Protein AF-F8AMP4-F1 (afdb_monomer)

Radius of gyration: 22.99 Å; Cα contacts (8 Å, |Δi|>4): 108; chains: 1; bounding box: 74×23×59 Å

pLDDT: mean 84.72, std 18.17, range [34.25, 98.56]

Mean predicted aligned error: 8.85 Å

Solvent-accessible surface area (backbone atoms only — not comparable to full-atom values): 9835 Å² total; per-residue (Å²): 118,76,67,58,59,60,44,56,61,46,49,56,53,52,51,48,56,50,27,70,76,42,70,39,28,56,58,57,48,35,51,59,54,23,73,66,33,90,89,47,67,68,47,68,87,56,49,53,61,48,51,52,51,38,35,77,72,51,28,29,45,70,64,84,59,84,70,58,65,63,60,64,73,71,64,85,80,71,96,61,71,77,70,53,56,67,63,53,51,59,70,44,39,32,32,52,32,72,63,24,52,50,53,49,59,77,36,41,74,59,52,51,54,48,52,54,52,41,50,54,51,44,50,42,42,74,74,46,44,53,62,52,52,53,52,52,52,50,49,67,72,42,56,91,75,54,50,74,68,55,52,53,54,50,50,50,55,53,52,54,51,51,51,52,52,48,46,73,73,68,53,134

Sequence (172 aa):
MKHLEKFRGSLKLLILYLLDKEDLHGYALMQKLSELFINYKPSSGVIYPTLQGLKRSGYIEYVKFEADEKSRNENKNNENENENKKNNHSKKLYRITDKGREYLKENDKKLKRIFEHINNINEFYDLGGKSLKEAMTIVIKEIPNLSEKQKKELKTVMTESSKKIKMILLGD

Secondary structure (DSSP, 8-state):
-HHHHHHHHHHHHHHHHHHHHS-EEHHHHHHHHHHT-TT----HHHHHHHHHHHHHTTSEEEPPPTTHHHHHHH-SS---HHHHHHHHHHHPEEEE-HHHHHHHHHTHHHHHHHHHHHHHHHHHIIIIIHHHHHHHHHHHHHGGG--HHHHHHHHHHHHHHHHHHHHHHH--

Nearest PDB structures (foldseek):
  1xma-assembly1_A  TM=7.417E-01  e=8.249E-04  Acetivibrio thermocellus
  2zfw-assembly1_A  TM=5.777E-01  e=2.525E-02  Synechococcus sp.
  2zfw-assembly1_B  TM=5.912E-01  e=3.043E-02  Synechococcus sp.
  7aoi-assembly1_XS  TM=4.685E-01  e=6.414E-01  Trypanosoma brucei
  8apo-assembly1_Xf  TM=4.157E-01  e=8.754E-01  Polytomella magna

Structure (mmCIF, N/CA/C/O backbone):
data_AF-F8AMP4-F1
#
_entry.id   AF-F8AMP4-F1
#
loop_
_atom_site.group_PDB
_atom_site.id
_atom_site.type_symbol
_atom_site.label_atom_id
_atom_site.label_alt_id
_atom_site.label_comp_id
_atom_site.label_asym_id
_atom_site.label_entity_id
_atom_site.label_seq_id
_atom_site.pdbx_PDB_ins_code
_atom_site.Cartn_x
_atom_site.Cartn_y
_atom_site.Cartn_z
_atom_site.occupancy
_atom_site.B_iso_or_equiv
_atom_site.auth_seq_id
_atom_site.auth_comp_id
_atom_site.auth_asym_id
_atom_site.auth_atom_id
_atom_site.pdbx_PDB_model_num
ATOM 1 N N . MET A 1 1 ? 2.391 -9.106 9.739 1.00 34.25 1 MET A N 1
ATOM 2 C CA . MET A 1 1 ? 3.263 -9.538 8.615 1.00 34.25 1 MET A CA 1
ATOM 3 C C . MET A 1 1 ? 2.533 -9.770 7.285 1.00 34.25 1 MET A C 1
ATOM 5 O O . MET A 1 1 ? 3.066 -9.332 6.276 1.00 34.25 1 MET A O 1
ATOM 9 N N . LYS A 1 2 ? 1.319 -10.354 7.239 1.00 35.62 2 LYS A N 1
ATOM 10 C CA . LYS A 1 2 ? 0.605 -10.673 5.973 1.00 35.62 2 LYS A CA 1
ATOM 11 C C . LYS A 1 2 ? 0.259 -9.479 5.054 1.00 35.62 2 LYS A C 1
ATOM 13 O O . LYS A 1 2 ? 0.113 -9.663 3.851 1.00 35.62 2 LYS A O 1
ATOM 18 N N . HIS A 1 3 ? 0.174 -8.250 5.575 1.00 41.84 3 HIS A N 1
ATOM 19 C CA . HIS A 1 3 ? -0.066 -7.058 4.744 1.00 41.84 3 HIS A CA 1
ATOM 20 C C . HIS A 1 3 ? 1.137 -6.667 3.868 1.00 41.84 3 HIS A C 1
ATOM 22 O O . HIS A 1 3 ? 0.943 -6.187 2.755 1.00 41.84 3 HIS A O 1
ATOM 28 N N . LEU A 1 4 ? 2.372 -6.912 4.325 1.00 36.44 4 LEU A N 1
ATOM 29 C CA . LEU A 1 4 ? 3.579 -6.525 3.587 1.00 36.44 4 LEU A CA 1
ATOM 30 C C . LEU A 1 4 ? 3.826 -7.414 2.356 1.00 36.44 4 LEU A C 1
ATOM 32 O O . LEU A 1 4 ? 4.356 -6.937 1.357 1.00 36.44 4 LEU A O 1
ATOM 36 N N . GLU A 1 5 ? 3.431 -8.691 2.402 1.00 44.59 5 GLU A N 1
ATOM 37 C CA . GLU A 1 5 ? 3.546 -9.601 1.251 1.00 44.59 5 GLU A CA 1
ATOM 38 C C . GLU A 1 5 ? 2.581 -9.235 0.123 1.00 44.59 5 GLU A C 1
ATOM 40 O O . GLU A 1 5 ? 3.007 -9.135 -1.030 1.00 44.59 5 GLU A O 1
ATOM 45 N N . LYS A 1 6 ? 1.311 -8.938 0.449 1.00 54.41 6 LYS A N 1
ATOM 46 C CA . LYS A 1 6 ? 0.366 -8.380 -0.533 1.00 54.41 6 LYS A CA 1
ATOM 47 C C . LYS A 1 6 ? 0.883 -7.052 -1.093 1.00 54.41 6 LYS A C 1
ATOM 49 O O . LYS A 1 6 ? 0.852 -6.856 -2.304 1.00 54.41 6 LYS A O 1
ATOM 54 N N . PHE A 1 7 ? 1.451 -6.196 -0.238 1.00 64.12 7 PHE A N 1
ATOM 55 C CA . PHE A 1 7 ? 2.014 -4.911 -0.648 1.00 64.12 7 PHE A CA 1
ATOM 56 C C . PHE A 1 7 ? 3.208 -5.046 -1.608 1.00 64.12 7 PHE A C 1
ATOM 58 O O . PHE A 1 7 ? 3.275 -4.327 -2.599 1.00 64.12 7 PHE A O 1
ATOM 65 N N . ARG A 1 8 ? 4.131 -5.995 -1.386 1.00 61.94 8 ARG A N 1
ATOM 66 C CA . ARG A 1 8 ? 5.277 -6.232 -2.291 1.00 61.94 8 ARG A CA 1
ATOM 67 C C . ARG A 1 8 ? 4.845 -6.651 -3.698 1.00 61.94 8 ARG A C 1
ATOM 69 O O . ARG A 1 8 ? 5.478 -6.248 -4.673 1.00 61.94 8 ARG A O 1
ATOM 76 N N . GLY A 1 9 ? 3.783 -7.452 -3.804 1.00 69.19 9 GLY A N 1
ATOM 77 C CA . GLY A 1 9 ? 3.185 -7.822 -5.088 1.00 69.19 9 GLY A CA 1
ATOM 78 C C . GLY A 1 9 ? 2.560 -6.626 -5.809 1.00 69.19 9 GLY A C 1
ATOM 79 O O . GLY A 1 9 ? 2.704 -6.513 -7.025 1.00 69.19 9 GLY A O 1
ATOM 80 N N . SER A 1 10 ? 1.924 -5.724 -5.059 1.00 85.25 10 SER A N 1
ATOM 81 C CA . SER A 1 10 ? 1.331 -4.498 -5.598 1.00 85.25 10 SER A CA 1
ATOM 82 C C . SER A 1 10 ? 2.376 -3.466 -6.006 1.00 85.25 10 SER A C 1
ATOM 84 O O . SER A 1 10 ? 2.272 -2.875 -7.075 1.00 85.25 10 SER A O 1
ATOM 86 N N . LEU A 1 11 ? 3.427 -3.293 -5.202 1.00 92.06 11 LEU A N 1
ATOM 87 C CA . LEU A 1 11 ? 4.449 -2.274 -5.421 1.00 92.06 11 LEU A CA 1
ATOM 88 C C . LEU A 1 11 ? 5.193 -2.462 -6.747 1.00 92.06 11 LEU A C 1
ATOM 90 O O . LEU A 1 11 ? 5.456 -1.485 -7.437 1.00 92.06 11 LEU A O 1
ATOM 94 N N . LYS A 1 12 ? 5.508 -3.708 -7.126 1.00 94.75 12 LYS A N 1
ATOM 95 C CA . LYS A 1 12 ? 6.140 -4.002 -8.423 1.00 94.75 12 LYS A CA 1
ATOM 96 C C . LYS A 1 12 ? 5.286 -3.507 -9.590 1.00 94.75 12 LYS A C 1
ATOM 98 O O . LYS A 1 12 ? 5.810 -2.840 -10.474 1.00 94.75 12 LYS A O 1
ATOM 103 N N . LEU A 1 13 ? 3.989 -3.820 -9.570 1.00 96.19 13 LEU A N 1
ATOM 104 C CA . LEU A 1 13 ? 3.056 -3.423 -10.624 1.00 96.19 13 LEU A CA 1
ATOM 105 C C . LEU A 1 13 ? 2.823 -1.911 -10.639 1.00 96.19 13 LEU A C 1
ATOM 107 O O . LEU A 1 13 ? 2.775 -1.335 -11.715 1.00 96.19 13 LEU A O 1
ATOM 111 N N . LEU A 1 14 ? 2.758 -1.261 -9.473 1.00 96.12 14 LEU A N 1
ATOM 112 C CA . LEU A 1 14 ? 2.640 0.198 -9.384 1.00 96.12 14 LEU A CA 1
ATOM 113 C C . LEU A 1 14 ? 3.893 0.917 -9.906 1.00 96.12 14 LEU A C 1
ATOM 115 O O . LEU A 1 14 ? 3.772 1.907 -10.615 1.00 96.12 14 LEU A O 1
ATOM 119 N N . ILE A 1 15 ? 5.096 0.412 -9.607 1.00 96.88 15 ILE A N 1
ATOM 120 C CA . ILE A 1 15 ? 6.343 0.966 -10.160 1.00 96.88 15 ILE A CA 1
ATOM 121 C C . ILE A 1 15 ? 6.363 0.822 -11.683 1.00 96.88 15 ILE A C 1
ATOM 123 O O . ILE A 1 15 ? 6.662 1.792 -12.370 1.00 96.88 15 ILE A O 1
ATOM 127 N N . LEU A 1 16 ? 6.034 -0.363 -12.211 1.00 97.94 16 LEU A N 1
ATOM 128 C CA . LEU A 1 16 ? 5.958 -0.574 -13.659 1.00 97.94 16 LEU A CA 1
ATOM 129 C C . LEU A 1 16 ? 4.896 0.326 -14.297 1.00 97.94 16 LEU A C 1
ATOM 131 O O . LEU A 1 16 ? 5.171 0.936 -15.318 1.00 97.94 16 LEU A O 1
ATOM 135 N N . TYR A 1 17 ? 3.730 0.476 -13.669 1.00 97.69 17 TYR A N 1
ATOM 136 C CA . TYR A 1 17 ? 2.686 1.391 -14.126 1.00 97.69 17 TYR A CA 1
ATOM 137 C C . TYR A 1 17 ? 3.170 2.845 -14.218 1.00 97.69 17 TYR A C 1
ATOM 139 O O . TYR A 1 17 ? 2.882 3.514 -15.203 1.00 97.69 17 TYR A O 1
ATOM 147 N N . LEU A 1 18 ? 3.920 3.338 -13.228 1.00 97.75 18 LEU A N 1
ATOM 148 C CA . LEU A 1 18 ? 4.471 4.697 -13.273 1.00 97.75 18 LEU A CA 1
ATOM 149 C C . LEU A 1 18 ? 5.548 4.838 -14.358 1.00 97.75 18 LEU A C 1
ATOM 151 O O . LEU A 1 18 ? 5.536 5.813 -15.103 1.00 97.75 18 LEU A O 1
ATOM 155 N N . LEU A 1 19 ? 6.431 3.844 -14.483 1.00 98.06 19 LEU A N 1
ATOM 156 C CA . LEU A 1 19 ? 7.491 3.820 -15.498 1.00 98.06 19 LEU A CA 1
ATOM 157 C C . LEU A 1 19 ? 6.972 3.612 -16.930 1.00 98.06 19 LEU A C 1
ATOM 159 O O . LEU A 1 19 ? 7.668 3.923 -17.890 1.00 98.06 19 LEU A O 1
ATOM 163 N N . ASP A 1 20 ? 5.755 3.090 -17.085 1.00 98.06 20 ASP A N 1
ATOM 164 C CA . ASP A 1 20 ? 5.045 3.010 -18.365 1.00 98.06 20 ASP A CA 1
ATOM 165 C C . ASP A 1 20 ? 4.633 4.392 -18.889 1.00 98.06 20 ASP A C 1
ATOM 167 O O . ASP A 1 20 ? 4.542 4.568 -20.108 1.00 98.06 20 ASP A O 1
ATOM 171 N N . LYS A 1 21 ? 4.436 5.366 -17.986 1.00 97.38 21 LYS A N 1
ATOM 172 C CA . LYS A 1 21 ? 4.050 6.748 -18.312 1.00 97.38 21 LYS A CA 1
ATOM 173 C C . LYS A 1 21 ? 5.238 7.655 -18.588 1.00 97.38 21 LYS A C 1
ATOM 175 O O . LYS A 1 21 ? 5.161 8.484 -19.488 1.00 97.38 21 LYS A O 1
ATOM 180 N N . GLU A 1 22 ? 6.309 7.513 -17.821 1.00 96.56 22 GLU A N 1
ATOM 181 C CA . GLU A 1 22 ? 7.506 8.341 -17.942 1.00 96.56 22 GLU A CA 1
ATOM 182 C C . GLU A 1 22 ? 8.706 7.667 -17.272 1.00 96.56 22 GLU A C 1
ATOM 184 O O . GLU A 1 22 ? 8.564 6.893 -16.323 1.00 96.56 22 GLU A O 1
ATOM 189 N N . ASP A 1 23 ? 9.904 7.992 -17.747 1.00 97.31 23 ASP A N 1
ATOM 190 C CA . ASP A 1 23 ? 11.138 7.560 -17.104 1.00 97.31 23 ASP A CA 1
ATOM 191 C C . ASP A 1 23 ? 11.317 8.318 -15.778 1.00 97.31 23 ASP A C 1
ATOM 193 O O . ASP A 1 23 ? 11.191 9.542 -15.729 1.00 97.31 23 ASP A O 1
ATOM 197 N N . LEU A 1 24 ? 11.626 7.615 -14.682 1.00 96.19 24 LEU A N 1
ATOM 198 C CA . LEU A 1 24 ? 11.636 8.215 -13.340 1.00 96.19 24 LEU A CA 1
ATOM 199 C C . LEU A 1 24 ? 12.862 7.838 -12.517 1.00 96.19 24 LEU A C 1
ATOM 201 O O . LEU A 1 24 ? 13.349 6.707 -12.539 1.00 96.19 24 LEU A O 1
ATOM 205 N N . HIS A 1 25 ? 13.328 8.791 -11.712 1.00 94.44 25 HIS A N 1
ATOM 206 C CA . HIS A 1 25 ? 14.285 8.531 -10.642 1.00 94.44 25 HIS A CA 1
ATOM 207 C C . HIS A 1 25 ? 13.616 7.815 -9.463 1.00 94.44 25 HIS A C 1
ATOM 209 O O . HIS A 1 25 ? 12.417 7.960 -9.216 1.00 94.44 25 HIS A O 1
ATOM 215 N N . GLY A 1 26 ? 14.411 7.105 -8.656 1.00 91.44 26 GLY A N 1
ATOM 216 C CA . GLY A 1 26 ? 13.902 6.392 -7.476 1.00 91.44 26 GLY A CA 1
ATOM 217 C C . GLY A 1 26 ? 13.171 7.297 -6.476 1.00 91.44 26 GLY A C 1
ATOM 218 O O . GLY A 1 26 ? 12.155 6.898 -5.911 1.00 91.44 26 GLY A O 1
ATOM 219 N N . TYR A 1 27 ? 13.639 8.536 -6.299 1.00 90.69 27 TYR A N 1
ATOM 220 C CA . TYR A 1 27 ? 12.967 9.515 -5.442 1.00 90.69 27 TYR A CA 1
ATOM 221 C C . TYR A 1 27 ? 11.640 10.009 -6.036 1.00 90.69 27 TYR A C 1
ATOM 223 O O . TYR A 1 27 ? 10.653 10.109 -5.313 1.00 90.69 27 TYR A O 1
ATOM 231 N N . ALA A 1 28 ? 11.582 10.260 -7.346 1.00 92.62 28 ALA A N 1
ATOM 232 C CA . ALA A 1 28 ? 10.344 10.668 -8.011 1.00 92.62 28 ALA A CA 1
ATOM 233 C C . ALA A 1 28 ? 9.278 9.562 -7.931 1.00 92.62 28 ALA A C 1
ATOM 235 O O . ALA A 1 28 ? 8.122 9.840 -7.618 1.00 92.62 28 ALA A O 1
ATOM 236 N N . LEU A 1 29 ? 9.686 8.295 -8.089 1.00 94.25 29 LEU A N 1
ATOM 237 C CA . LEU A 1 29 ? 8.823 7.138 -7.836 1.00 94.25 29 LEU A CA 1
ATOM 238 C C . LEU A 1 29 ? 8.298 7.117 -6.398 1.00 94.25 29 LEU A C 1
ATOM 240 O O . LEU A 1 29 ? 7.113 6.883 -6.194 1.00 94.25 29 LEU A O 1
ATOM 244 N N . MET A 1 30 ? 9.146 7.379 -5.396 1.00 91.81 30 MET A N 1
ATOM 245 C CA . MET A 1 30 ? 8.703 7.461 -3.997 1.00 91.81 30 MET A CA 1
ATOM 246 C C . MET A 1 30 ? 7.624 8.528 -3.795 1.00 91.81 30 MET A C 1
ATOM 248 O O . MET A 1 30 ? 6.665 8.267 -3.071 1.00 91.81 30 MET A O 1
ATOM 252 N N . GLN A 1 31 ? 7.773 9.704 -4.409 1.00 91.31 31 GLN A N 1
ATOM 253 C CA . GLN A 1 31 ? 6.801 10.795 -4.281 1.00 91.31 31 GLN A CA 1
ATOM 254 C C . GLN A 1 31 ? 5.473 10.437 -4.949 1.00 91.31 31 GLN A C 1
ATOM 256 O O . GLN A 1 31 ? 4.464 10.364 -4.255 1.00 91.31 31 GLN A O 1
ATOM 261 N N . LYS A 1 32 ? 5.495 10.053 -6.231 1.00 94.19 32 LYS A N 1
ATOM 262 C C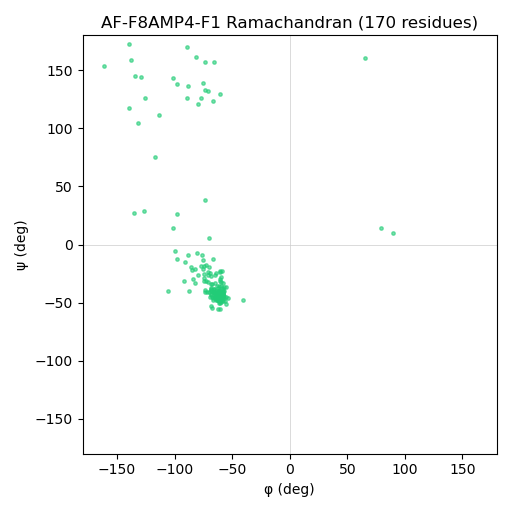A . LYS A 1 32 ? 4.287 9.648 -6.973 1.00 94.19 32 LYS A CA 1
ATOM 263 C C . LYS A 1 32 ? 3.561 8.478 -6.318 1.00 94.19 32 LYS A C 1
ATOM 265 O O . LYS A 1 32 ? 2.342 8.465 -6.235 1.00 94.19 32 LYS A O 1
ATOM 270 N N . LEU A 1 33 ? 4.297 7.493 -5.801 1.00 92.75 33 LEU A N 1
ATOM 271 C CA . LEU A 1 33 ? 3.684 6.398 -5.052 1.00 92.75 33 LEU A CA 1
ATOM 272 C C . LEU A 1 33 ? 3.080 6.868 -3.729 1.00 92.75 33 LEU A C 1
ATOM 274 O O . LEU A 1 33 ? 2.077 6.303 -3.328 1.00 92.75 33 LEU A O 1
ATOM 278 N N . SER A 1 34 ? 3.667 7.857 -3.051 1.00 89.81 34 SER A N 1
ATOM 279 C CA . SER A 1 34 ? 3.094 8.407 -1.813 1.00 89.81 34 SER A CA 1
ATOM 280 C C . SER A 1 34 ? 1.793 9.161 -2.079 1.00 89.81 34 SER A C 1
ATOM 282 O O . SER A 1 34 ? 0.891 9.097 -1.259 1.00 89.81 34 SER A O 1
ATOM 284 N N . GLU A 1 35 ? 1.672 9.827 -3.227 1.00 90.94 35 GLU A N 1
ATOM 285 C CA . GLU A 1 35 ? 0.450 10.538 -3.633 1.00 90.94 35 GLU A CA 1
ATOM 286 C C . GLU A 1 35 ? -0.740 9.592 -3.850 1.00 90.94 35 GLU A C 1
ATOM 288 O O . GLU A 1 35 ? -1.885 9.991 -3.667 1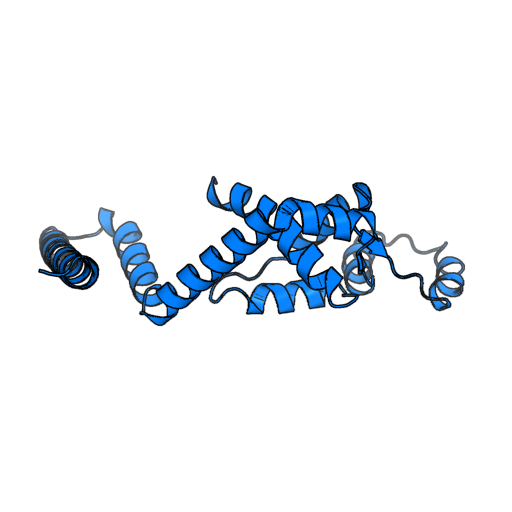.00 90.94 35 GLU A O 1
ATOM 293 N N . LEU A 1 36 ? -0.487 8.319 -4.181 1.00 87.62 36 LEU A N 1
ATOM 294 C CA . LEU A 1 36 ? -1.551 7.323 -4.331 1.00 87.62 36 LEU A CA 1
ATOM 295 C C . LEU A 1 36 ? -2.189 6.918 -2.991 1.00 87.62 36 LEU A C 1
ATOM 297 O O . LEU A 1 36 ? -3.320 6.437 -2.990 1.00 87.62 36 LEU A O 1
ATOM 301 N N . PHE A 1 37 ? -1.497 7.071 -1.856 1.00 81.44 37 PHE A N 1
ATOM 302 C CA . PHE A 1 37 ? -1.979 6.593 -0.555 1.00 81.44 37 PHE A CA 1
ATOM 303 C C . PHE A 1 37 ? -2.006 7.710 0.492 1.00 81.44 37 PHE A C 1
ATOM 305 O O . PHE A 1 37 ? -0.967 8.262 0.844 1.00 81.44 37 PHE A O 1
ATOM 312 N N . ILE A 1 38 ? -3.153 7.921 1.142 1.00 76.44 38 ILE A N 1
ATOM 313 C CA . ILE A 1 38 ? -3.293 8.951 2.194 1.00 76.44 38 ILE A CA 1
ATOM 314 C C . ILE A 1 38 ? -2.351 8.730 3.396 1.00 76.44 38 ILE A C 1
ATOM 316 O O . ILE A 1 38 ? -1.914 9.683 4.037 1.00 76.44 38 ILE A O 1
ATOM 320 N N . ASN A 1 39 ? -2.026 7.478 3.736 1.00 74.50 39 ASN A N 1
ATOM 321 C CA . ASN A 1 39 ? -1.264 7.157 4.952 1.00 74.50 39 ASN A CA 1
ATOM 322 C C . ASN A 1 39 ? -0.144 6.133 4.725 1.00 74.50 39 ASN A C 1
ATOM 324 O O . ASN A 1 39 ? 0.211 5.364 5.624 1.00 74.50 39 ASN A O 1
ATOM 328 N N . TYR A 1 40 ? 0.384 6.067 3.503 1.00 79.38 40 TYR A N 1
ATOM 329 C CA . TYR A 1 40 ? 1.500 5.184 3.197 1.00 79.38 40 TYR A CA 1
ATOM 330 C C . TYR A 1 40 ? 2.514 5.854 2.276 1.00 79.38 40 TYR A C 1
ATOM 332 O O . TYR A 1 40 ? 2.240 6.151 1.120 1.00 79.38 40 TYR A O 1
ATOM 340 N N . LYS A 1 41 ? 3.733 6.008 2.792 1.00 82.56 41 LYS A N 1
ATOM 341 C CA . LYS A 1 41 ? 4.886 6.491 2.042 1.00 82.56 41 LYS A CA 1
ATOM 342 C C . LYS A 1 41 ? 5.907 5.362 1.909 1.00 82.56 41 LYS A C 1
ATOM 344 O O . LYS A 1 41 ? 6.496 4.967 2.921 1.00 82.56 41 LYS A O 1
ATOM 349 N N . PRO A 1 42 ? 6.140 4.820 0.701 1.00 85.62 42 PRO A N 1
ATOM 350 C CA . PRO A 1 42 ? 7.173 3.815 0.513 1.00 85.62 42 PRO A CA 1
ATOM 351 C C . PRO A 1 42 ? 8.547 4.384 0.887 1.00 85.62 42 PRO A C 1
ATOM 353 O O . PRO A 1 42 ? 8.941 5.449 0.413 1.00 85.62 42 PRO A O 1
ATOM 356 N N . SER A 1 43 ? 9.302 3.666 1.721 1.00 87.38 43 SER A N 1
ATOM 357 C CA . SER A 1 43 ? 10.662 4.069 2.085 1.00 87.38 43 SER A CA 1
ATOM 358 C C . SER A 1 43 ? 11.678 3.665 1.014 1.00 87.38 43 SER A C 1
ATOM 360 O O . SER A 1 43 ? 11.460 2.743 0.221 1.00 87.38 43 SER A O 1
ATOM 362 N N . SER A 1 44 ? 12.849 4.301 1.042 1.00 88.44 44 SER A N 1
ATOM 363 C CA . SER A 1 44 ? 13.992 3.923 0.201 1.00 88.44 44 SER A CA 1
ATOM 364 C C . SER A 1 44 ? 14.385 2.449 0.380 1.00 88.44 44 SER A C 1
ATOM 366 O O . SER A 1 44 ? 14.694 1.768 -0.598 1.00 88.44 44 SER A O 1
ATOM 368 N N . GLY A 1 45 ? 14.289 1.929 1.610 1.00 87.75 45 GLY A N 1
ATOM 369 C CA . GLY A 1 45 ? 14.562 0.530 1.955 1.00 87.75 45 GLY A CA 1
ATOM 370 C C . GLY A 1 45 ? 13.580 -0.485 1.358 1.00 87.75 45 GLY A C 1
ATOM 371 O O . GLY A 1 45 ? 13.862 -1.679 1.374 1.00 87.75 45 GLY A O 1
ATOM 372 N N . VAL A 1 46 ? 12.451 -0.038 0.804 1.00 89.25 46 VAL A N 1
ATOM 373 C CA . VAL A 1 46 ? 11.508 -0.894 0.067 1.00 89.25 46 VAL A CA 1
ATOM 374 C C . VAL A 1 46 ? 11.611 -0.644 -1.440 1.00 89.25 46 VAL A C 1
ATOM 376 O O . VAL A 1 46 ? 11.592 -1.593 -2.228 1.00 89.25 46 VAL A O 1
ATOM 379 N N . ILE A 1 47 ? 11.772 0.615 -1.853 1.00 91.44 47 ILE A N 1
ATOM 380 C CA . ILE A 1 47 ? 11.797 1.009 -3.267 1.00 91.44 47 ILE A CA 1
ATOM 381 C C . ILE A 1 47 ? 13.041 0.500 -3.986 1.00 91.44 47 ILE A C 1
ATOM 383 O O . ILE A 1 47 ? 12.912 -0.187 -5.000 1.00 91.44 47 ILE A O 1
ATOM 387 N N . TYR A 1 48 ? 14.241 0.764 -3.468 1.00 92.44 48 TYR A N 1
ATOM 388 C CA . TYR A 1 48 ? 15.469 0.411 -4.187 1.00 92.44 48 TYR A CA 1
ATOM 389 C C . TYR A 1 48 ? 15.685 -1.101 -4.334 1.00 92.44 48 TYR A C 1
ATOM 391 O O . TYR A 1 48 ? 16.022 -1.531 -5.440 1.00 92.44 48 TYR A O 1
ATOM 399 N N . PRO A 1 49 ? 15.414 -1.943 -3.316 1.00 93.06 49 PRO A N 1
ATOM 400 C CA . PRO A 1 49 ? 15.435 -3.392 -3.507 1.00 93.06 49 PRO A CA 1
ATOM 401 C C . PRO A 1 49 ? 14.408 -3.875 -4.539 1.00 93.06 49 PRO A C 1
ATOM 403 O O . PRO A 1 49 ? 14.688 -4.794 -5.312 1.00 93.06 49 PRO A O 1
ATOM 406 N N . THR A 1 50 ? 13.232 -3.239 -4.600 1.00 94.75 50 THR A N 1
ATOM 407 C CA . THR A 1 50 ? 12.202 -3.577 -5.594 1.00 94.75 50 THR A CA 1
ATOM 408 C C . THR A 1 50 ? 12.658 -3.214 -7.006 1.00 94.75 50 THR A C 1
ATOM 410 O O . THR A 1 50 ? 12.564 -4.053 -7.901 1.00 94.75 50 THR A O 1
ATOM 413 N N . LEU A 1 51 ? 13.234 -2.023 -7.198 1.00 95.75 51 LEU A N 1
ATOM 414 C CA . LEU A 1 51 ? 13.823 -1.592 -8.470 1.00 95.75 51 LEU A CA 1
ATOM 415 C C . LEU A 1 51 ? 14.960 -2.518 -8.911 1.00 95.75 51 LEU A C 1
ATOM 417 O O . LEU A 1 51 ? 14.996 -2.951 -10.060 1.00 95.75 51 LEU A O 1
ATOM 421 N N . GLN A 1 52 ? 15.851 -2.901 -7.994 1.00 94.81 52 GLN A N 1
ATOM 422 C CA . GLN A 1 52 ? 16.923 -3.851 -8.296 1.00 94.81 52 GLN A CA 1
ATOM 423 C C . GLN A 1 52 ? 16.366 -5.214 -8.733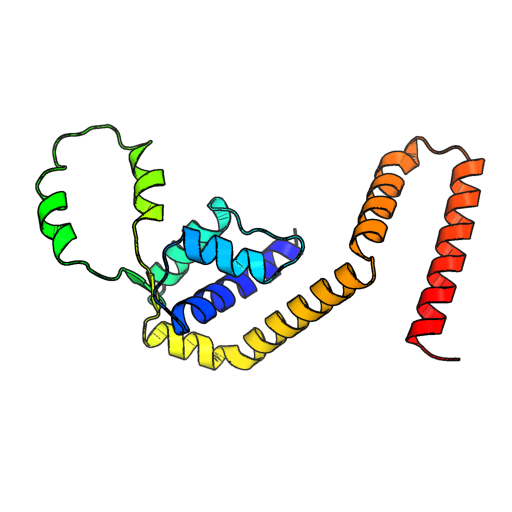 1.00 94.81 52 GLN A C 1
ATOM 425 O O . GLN A 1 52 ? 16.882 -5.820 -9.673 1.00 94.81 52 GLN A O 1
ATOM 430 N N . GLY A 1 53 ? 15.301 -5.687 -8.079 1.00 95.94 53 GLY A N 1
ATOM 431 C CA . GLY A 1 53 ? 14.612 -6.922 -8.448 1.00 95.94 53 GLY A CA 1
ATOM 432 C C . GLY A 1 53 ? 13.945 -6.854 -9.825 1.00 95.94 53 GLY A C 1
ATOM 433 O O . GLY A 1 53 ? 14.106 -7.780 -10.621 1.00 95.94 53 GLY A O 1
ATOM 434 N N . LEU A 1 54 ? 13.239 -5.760 -10.125 1.00 97.31 54 LEU A N 1
ATOM 435 C CA . LEU A 1 54 ? 12.621 -5.520 -11.435 1.00 97.31 54 LEU A CA 1
ATOM 436 C C . LEU A 1 54 ? 13.677 -5.449 -12.543 1.00 97.31 54 LEU A C 1
ATOM 438 O O . LEU A 1 54 ? 13.516 -6.091 -13.581 1.00 97.31 54 LEU A O 1
ATOM 442 N N . LYS A 1 55 ? 14.794 -4.758 -12.286 1.00 97.31 55 LYS A N 1
ATOM 443 C CA . LYS A 1 55 ? 15.908 -4.645 -13.232 1.00 97.31 55 LYS A CA 1
ATOM 444 C C . LYS A 1 55 ? 16.552 -6.001 -13.504 1.00 97.31 55 LYS A C 1
ATOM 446 O O . LYS A 1 55 ? 16.740 -6.374 -14.654 1.00 97.31 55 LYS A O 1
ATOM 451 N N . ARG A 1 56 ? 16.855 -6.772 -12.453 1.00 97.56 56 ARG A N 1
ATOM 452 C CA . ARG A 1 56 ? 17.426 -8.125 -12.590 1.00 97.56 56 ARG A CA 1
ATOM 453 C C . ARG A 1 56 ? 16.495 -9.072 -13.354 1.00 97.56 56 ARG A C 1
ATOM 455 O O . ARG A 1 56 ? 16.972 -9.975 -14.024 1.00 97.56 56 ARG A O 1
ATOM 462 N N . SER A 1 57 ? 15.184 -8.847 -13.271 1.00 97.25 57 SER A N 1
ATOM 463 C CA . SER A 1 57 ? 14.179 -9.612 -14.023 1.00 97.25 57 SER A CA 1
ATOM 464 C C . SER A 1 57 ? 14.025 -9.144 -15.481 1.00 97.25 57 SER A C 1
ATOM 466 O O . SER A 1 57 ? 13.316 -9.788 -16.256 1.00 97.25 57 SER A O 1
ATOM 468 N N . GLY A 1 58 ? 14.683 -8.043 -15.861 1.00 98.06 58 GLY A N 1
ATOM 469 C CA . GLY A 1 58 ? 14.636 -7.455 -17.199 1.00 98.06 58 GLY A CA 1
ATOM 470 C C . GLY A 1 58 ? 13.391 -6.616 -17.485 1.00 98.06 58 GLY A C 1
ATOM 471 O O . GLY A 1 58 ? 13.133 -6.331 -18.646 1.00 98.06 58 GLY A O 1
ATOM 472 N N . TYR A 1 59 ? 12.606 -6.241 -16.468 1.00 98.50 59 TYR A N 1
ATOM 473 C CA . TYR A 1 59 ? 11.384 -5.440 -16.653 1.00 98.50 59 TYR A CA 1
ATOM 474 C C . TYR A 1 59 ? 11.643 -3.934 -16.715 1.00 98.50 59 TYR A C 1
ATOM 476 O O . TYR A 1 59 ? 10.813 -3.182 -17.214 1.00 98.50 59 TYR A O 1
ATOM 484 N N . ILE A 1 60 ? 12.775 -3.490 -16.170 1.00 98.44 60 ILE A N 1
ATOM 485 C CA . ILE A 1 60 ? 13.209 -2.096 -16.215 1.00 98.44 60 ILE A CA 1
ATOM 486 C C . ILE A 1 60 ? 14.704 -2.038 -16.503 1.00 98.4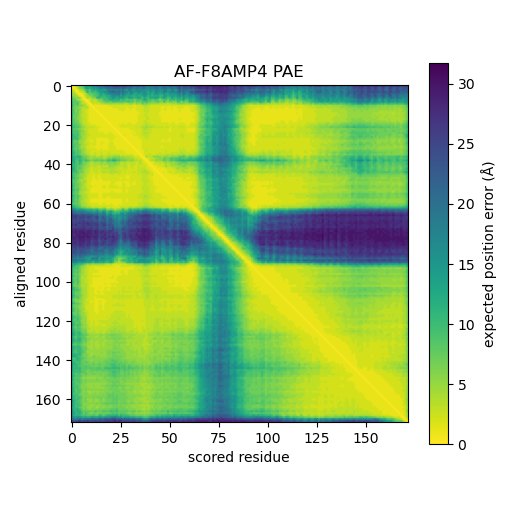4 60 ILE A C 1
ATOM 488 O O . ILE A 1 60 ? 15.443 -2.981 -16.204 1.00 98.44 60 ILE A O 1
ATOM 492 N N . GLU A 1 61 ? 15.163 -0.900 -16.992 1.00 97.50 61 GLU A N 1
ATOM 493 C CA . GLU A 1 61 ? 16.569 -0.623 -17.254 1.00 97.50 61 GLU A CA 1
ATOM 494 C C . GLU A 1 61 ? 16.948 0.802 -16.847 1.00 97.50 61 GLU A C 1
ATOM 496 O O . GLU A 1 61 ? 16.102 1.588 -16.424 1.00 97.50 61 GLU A O 1
ATOM 501 N N . TYR A 1 62 ? 18.245 1.110 -16.907 1.00 95.75 62 TYR A N 1
ATOM 502 C CA . TYR A 1 62 ? 18.710 2.480 -16.724 1.00 95.75 62 TYR A CA 1
ATOM 503 C C . TYR A 1 62 ? 18.710 3.192 -18.067 1.00 95.75 62 TYR A C 1
ATOM 505 O O . TYR A 1 62 ? 19.227 2.643 -19.042 1.00 95.75 62 TYR A O 1
ATOM 513 N N . VAL A 1 63 ? 18.225 4.428 -18.088 1.00 93.38 63 VAL A N 1
ATOM 514 C CA . VAL A 1 63 ? 18.464 5.316 -19.225 1.00 93.38 63 VAL A CA 1
ATOM 515 C C . VAL A 1 63 ? 19.959 5.634 -19.250 1.00 93.38 63 VAL A C 1
ATOM 517 O O . VAL A 1 63 ? 20.524 6.062 -18.243 1.00 93.38 63 VAL A O 1
ATOM 520 N N . LYS A 1 64 ? 20.623 5.355 -20.375 1.00 82.38 64 LYS A N 1
ATOM 521 C CA . LYS A 1 64 ? 22.029 5.719 -20.579 1.00 82.38 64 LYS A CA 1
ATOM 522 C C . LYS A 1 64 ? 22.083 7.195 -20.967 1.00 82.38 64 LYS A C 1
ATOM 524 O O . LYS A 1 64 ? 21.501 7.564 -21.981 1.00 82.38 64 LYS A O 1
ATOM 529 N N . PHE A 1 65 ? 22.778 8.013 -20.184 1.00 68.44 65 PHE A N 1
ATOM 530 C CA . PHE A 1 65 ? 23.108 9.381 -20.572 1.00 68.44 65 PHE A CA 1
ATOM 531 C C . PHE A 1 65 ? 24.532 9.421 -21.129 1.00 68.44 65 PHE A C 1
ATOM 533 O O . PHE A 1 65 ? 25.435 8.810 -20.560 1.00 68.44 65 PHE A O 1
ATOM 540 N N . GLU A 1 66 ? 24.749 10.169 -22.210 1.00 55.22 66 GLU A N 1
ATOM 541 C CA . GLU A 1 66 ? 26.065 10.305 -22.861 1.00 55.22 66 GLU A CA 1
ATOM 542 C C . GLU A 1 66 ? 27.143 10.896 -21.926 1.00 55.22 66 GLU A C 1
ATOM 544 O O . GLU A 1 66 ? 28.331 10.625 -22.080 1.00 55.22 66 GLU A O 1
ATOM 549 N N . ALA A 1 67 ? 26.748 11.645 -20.890 1.00 53.66 67 ALA A N 1
ATOM 550 C CA . ALA A 1 67 ? 27.667 12.239 -19.915 1.00 53.66 67 ALA A CA 1
ATOM 551 C C . ALA A 1 67 ? 28.301 11.229 -18.928 1.00 53.66 67 ALA A C 1
ATOM 553 O O . ALA A 1 67 ? 29.331 11.538 -18.325 1.00 53.66 67 ALA A O 1
ATOM 554 N N . ASP A 1 68 ? 27.742 10.020 -18.777 1.00 53.41 68 ASP A N 1
ATOM 555 C CA . ASP A 1 68 ? 28.222 9.015 -17.810 1.00 53.41 68 ASP A CA 1
ATOM 556 C C . ASP A 1 68 ? 29.528 8.312 -18.241 1.00 53.41 68 ASP A C 1
ATOM 558 O O . ASP A 1 68 ? 30.178 7.653 -17.420 1.00 53.41 68 ASP A O 1
ATOM 562 N N . GLU A 1 69 ? 29.951 8.450 -19.503 1.00 52.94 69 GLU A N 1
ATOM 563 C CA . GLU A 1 69 ? 31.223 7.885 -19.980 1.00 52.94 69 GLU A CA 1
ATOM 564 C C . GLU A 1 69 ? 32.444 8.673 -19.485 1.00 52.94 69 GLU A C 1
ATOM 566 O O . GLU A 1 69 ? 33.477 8.071 -19.186 1.00 52.94 69 GLU A O 1
ATOM 571 N N . LYS A 1 70 ? 32.324 9.994 -19.291 1.00 50.22 70 LYS A N 1
ATOM 572 C CA . LYS A 1 70 ? 33.432 10.822 -18.777 1.00 50.22 70 LYS A CA 1
ATOM 573 C C . LYS A 1 70 ? 33.677 10.594 -17.281 1.00 50.22 70 LYS A C 1
ATOM 575 O O . LYS A 1 70 ? 34.818 10.415 -16.866 1.00 50.22 70 LYS A O 1
ATOM 580 N N . SER A 1 71 ? 32.620 10.475 -16.475 1.00 52.41 71 SER A N 1
ATOM 581 C CA . SER A 1 71 ? 32.739 10.302 -15.015 1.00 52.41 71 SER A CA 1
ATOM 582 C C . SER A 1 71 ? 33.185 8.901 -14.567 1.00 52.41 71 SER A C 1
ATOM 584 O O . SER A 1 71 ? 33.640 8.738 -13.433 1.00 52.41 71 SER A O 1
ATOM 586 N N . ARG A 1 72 ? 33.074 7.869 -15.419 1.00 51.09 72 ARG A N 1
ATOM 587 C CA . ARG A 1 72 ? 33.606 6.524 -15.113 1.00 51.09 72 ARG A CA 1
ATOM 588 C C . ARG A 1 72 ? 35.129 6.438 -15.211 1.00 51.09 72 ARG A C 1
ATOM 590 O O . ARG A 1 72 ? 35.708 5.594 -14.532 1.00 51.09 72 ARG A O 1
ATOM 597 N N . ASN A 1 73 ? 35.766 7.305 -15.998 1.00 48.59 73 ASN A N 1
ATOM 598 C CA . ASN A 1 73 ? 37.222 7.303 -16.151 1.00 48.59 73 ASN A CA 1
ATOM 599 C C . ASN A 1 73 ? 37.958 8.055 -15.027 1.00 48.59 73 ASN A C 1
ATOM 601 O O . ASN A 1 73 ? 39.116 7.746 -14.769 1.00 48.59 73 ASN A O 1
ATOM 605 N N . GLU A 1 74 ? 37.293 8.958 -14.300 1.00 51.38 74 GLU A N 1
ATOM 606 C CA . GLU A 1 74 ? 37.921 9.748 -13.222 1.00 51.38 74 GLU A CA 1
ATOM 607 C C . GLU A 1 74 ? 37.823 9.098 -11.826 1.00 51.38 74 GLU A C 1
ATOM 609 O O . GLU A 1 74 ? 38.560 9.459 -10.914 1.00 51.38 74 GLU A O 1
ATOM 614 N N . ASN A 1 75 ? 36.963 8.090 -11.641 1.00 48.81 75 ASN A N 1
ATOM 615 C CA . ASN A 1 75 ? 36.638 7.522 -10.322 1.00 48.81 75 ASN A CA 1
ATOM 616 C C . ASN A 1 75 ? 37.407 6.235 -9.952 1.00 48.81 75 ASN A C 1
ATOM 618 O O . ASN A 1 75 ? 36.919 5.434 -9.156 1.00 48.81 75 ASN A O 1
ATOM 622 N N . LYS A 1 76 ? 38.609 6.010 -10.502 1.00 51.81 76 LYS A N 1
ATOM 623 C CA . LYS A 1 76 ? 39.444 4.849 -10.124 1.00 51.81 76 LYS A CA 1
ATOM 624 C C . LYS A 1 76 ? 40.152 4.977 -8.763 1.00 51.81 76 LYS A C 1
ATOM 626 O O . LYS A 1 76 ? 40.666 3.971 -8.295 1.00 51.81 76 LYS A O 1
ATOM 631 N N . ASN A 1 77 ? 40.142 6.145 -8.108 1.00 49.72 77 ASN A N 1
ATOM 632 C CA . ASN A 1 77 ? 41.058 6.425 -6.987 1.00 49.72 77 ASN A CA 1
ATOM 633 C C . ASN A 1 77 ? 40.413 6.896 -5.663 1.00 49.72 77 ASN A C 1
ATOM 635 O O . ASN A 1 77 ? 41.070 7.621 -4.928 1.00 49.72 77 ASN A O 1
ATOM 639 N N . ASN A 1 78 ? 39.173 6.532 -5.309 1.00 51.84 78 ASN A N 1
ATOM 640 C CA . ASN A 1 78 ? 38.609 6.953 -4.009 1.00 51.84 78 ASN A CA 1
ATOM 641 C C . ASN A 1 78 ? 37.952 5.806 -3.220 1.00 51.84 78 ASN A C 1
ATOM 643 O O . ASN A 1 78 ? 36.819 5.408 -3.490 1.00 51.84 78 ASN A O 1
ATOM 647 N N . GLU A 1 79 ? 38.662 5.338 -2.188 1.00 51.50 79 GLU A N 1
ATOM 648 C CA . GLU A 1 79 ? 38.320 4.263 -1.236 1.00 51.50 79 GLU A CA 1
ATOM 649 C C . GLU A 1 79 ? 37.239 4.644 -0.197 1.00 51.50 79 GLU A C 1
ATOM 651 O O . GLU A 1 79 ? 37.295 4.237 0.958 1.00 51.50 79 GLU A O 1
ATOM 656 N N . ASN A 1 80 ? 36.207 5.399 -0.584 1.00 48.19 80 ASN A N 1
ATOM 657 C CA . ASN A 1 80 ? 35.079 5.723 0.302 1.00 48.19 80 ASN A CA 1
ATOM 658 C C . ASN A 1 80 ? 33.771 5.137 -0.254 1.00 48.19 80 ASN A C 1
ATOM 660 O O . ASN A 1 80 ? 32.923 5.826 -0.830 1.00 48.19 80 ASN A O 1
ATOM 664 N N . GLU A 1 81 ? 33.613 3.817 -0.110 1.00 49.41 81 GLU A N 1
ATOM 665 C CA . GLU A 1 81 ? 32.534 3.036 -0.738 1.00 49.41 81 GLU A CA 1
ATOM 666 C C . GLU A 1 81 ? 31.154 3.152 -0.061 1.00 49.41 81 GLU A C 1
ATOM 668 O O . GLU A 1 81 ? 30.131 2.835 -0.683 1.00 49.41 81 GLU A O 1
ATOM 673 N N . ASN A 1 82 ? 31.082 3.597 1.198 1.00 45.59 82 ASN A N 1
ATOM 674 C CA . ASN A 1 82 ? 29.846 3.484 1.985 1.00 45.59 82 ASN A CA 1
ATOM 675 C C . ASN A 1 82 ? 28.917 4.709 1.898 1.00 45.59 82 ASN A C 1
ATOM 677 O O . ASN A 1 82 ? 27.697 4.533 1.881 1.00 45.59 82 ASN A O 1
ATOM 681 N N . GLU A 1 83 ? 29.438 5.928 1.732 1.00 44.62 83 GLU A N 1
ATOM 682 C CA . GLU A 1 83 ? 28.596 7.126 1.544 1.00 44.62 83 GLU A CA 1
ATOM 683 C C . GLU A 1 83 ? 28.160 7.323 0.080 1.00 44.62 83 GLU A C 1
ATOM 685 O O . GLU A 1 83 ? 27.038 7.759 -0.199 1.00 44.62 83 GLU A O 1
ATOM 690 N N . ASN A 1 84 ? 28.980 6.881 -0.879 1.00 43.25 84 ASN A N 1
ATOM 69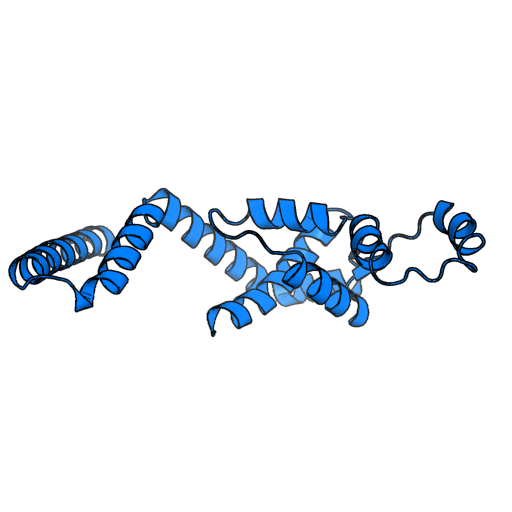1 C CA . ASN A 1 84 ? 28.705 7.024 -2.312 1.00 43.25 84 ASN A CA 1
ATOM 692 C C . ASN A 1 84 ? 27.540 6.156 -2.826 1.00 43.25 84 ASN A C 1
ATOM 694 O O . ASN A 1 84 ? 26.886 6.510 -3.812 1.00 43.25 84 ASN A O 1
ATOM 698 N N . LYS A 1 85 ? 27.207 5.039 -2.161 1.00 48.12 85 LYS A N 1
ATOM 699 C CA . LYS A 1 85 ? 26.097 4.162 -2.591 1.00 48.12 85 LYS A CA 1
ATOM 700 C C . LYS A 1 85 ? 24.718 4.813 -2.426 1.00 48.12 85 LYS A C 1
ATOM 702 O O . LYS A 1 85 ? 23.875 4.648 -3.309 1.00 48.12 85 LYS A O 1
ATOM 707 N N . LYS A 1 86 ? 24.478 5.586 -1.356 1.00 46.69 86 LYS A N 1
ATOM 708 C CA . LYS A 1 86 ? 23.183 6.270 -1.134 1.00 46.69 86 LYS A CA 1
ATOM 709 C C . LYS A 1 86 ? 22.937 7.390 -2.152 1.00 46.69 86 LYS A C 1
ATOM 711 O O . LYS A 1 86 ? 21.829 7.484 -2.676 1.00 46.69 86 LYS A O 1
ATOM 716 N N . ASN A 1 87 ? 23.970 8.165 -2.491 1.00 49.69 87 ASN A N 1
ATOM 717 C CA . ASN A 1 87 ? 23.877 9.268 -3.458 1.00 49.69 87 ASN A CA 1
ATOM 718 C C . ASN A 1 87 ? 23.813 8.817 -4.925 1.00 49.69 87 ASN A C 1
ATOM 720 O O . ASN A 1 87 ? 23.337 9.560 -5.778 1.00 49.69 87 ASN A O 1
ATOM 724 N N . ASN A 1 88 ? 24.260 7.602 -5.250 1.00 55.84 88 ASN A N 1
ATOM 725 C CA . ASN A 1 88 ? 24.221 7.110 -6.629 1.00 55.84 88 ASN A CA 1
ATOM 726 C C . ASN A 1 88 ? 22.822 6.597 -7.033 1.00 55.84 88 ASN A C 1
ATOM 728 O O . ASN A 1 88 ? 22.449 6.617 -8.202 1.00 55.84 88 ASN A O 1
ATOM 732 N N . HIS A 1 89 ? 22.003 6.146 -6.078 1.00 59.22 89 HIS A N 1
ATOM 733 C CA . HIS A 1 89 ? 20.659 5.641 -6.375 1.00 59.22 89 HIS A CA 1
ATOM 734 C C . HIS A 1 89 ? 19.642 6.738 -6.718 1.00 59.22 89 HIS A C 1
ATOM 736 O O . HIS A 1 89 ? 18.727 6.474 -7.500 1.00 59.22 89 HIS A O 1
ATOM 742 N N . SER A 1 90 ? 19.812 7.950 -6.183 1.00 61.12 90 SER A N 1
ATOM 743 C CA . SER A 1 90 ? 18.949 9.098 -6.490 1.00 61.12 90 SER A CA 1
ATOM 744 C C . SER A 1 90 ? 19.157 9.637 -7.908 1.00 61.12 90 SER A C 1
ATOM 746 O O . SER A 1 90 ? 18.218 10.181 -8.477 1.00 61.12 90 SER A O 1
ATOM 748 N N . LYS A 1 91 ? 20.345 9.439 -8.498 1.00 75.38 91 LYS A N 1
ATOM 749 C CA . LYS A 1 91 ? 20.708 9.954 -9.831 1.00 75.38 91 LYS A CA 1
ATOM 750 C C . LYS A 1 91 ? 20.290 9.058 -10.998 1.00 75.38 91 LYS A C 1
ATOM 752 O O . LYS A 1 91 ? 20.212 9.523 -12.126 1.00 75.38 91 LYS A O 1
ATOM 757 N N . LYS A 1 92 ? 20.019 7.770 -10.763 1.00 88.38 92 LYS A N 1
ATOM 758 C CA . LYS A 1 92 ? 19.704 6.829 -11.852 1.00 88.38 92 LYS A CA 1
ATOM 759 C C . LYS A 1 92 ? 18.279 7.029 -12.341 1.00 88.38 92 LYS A C 1
ATOM 761 O O . LYS A 1 92 ? 17.351 7.001 -11.531 1.00 88.38 92 LYS A O 1
ATOM 766 N N . LEU A 1 93 ? 18.128 7.228 -13.646 1.00 94.44 93 LEU A N 1
ATOM 767 C CA . LEU A 1 93 ? 16.836 7.291 -14.316 1.00 94.44 93 LEU A CA 1
ATOM 768 C C . LEU A 1 93 ? 16.441 5.875 -14.751 1.00 94.44 93 LEU A C 1
ATOM 770 O O . LEU A 1 93 ? 17.236 5.181 -15.390 1.00 94.44 93 LEU A O 1
ATOM 774 N N . TYR A 1 94 ? 15.253 5.426 -14.352 1.00 96.94 94 TYR A N 1
ATOM 775 C CA . TYR A 1 94 ? 14.727 4.107 -14.699 1.00 96.94 94 TYR A CA 1
ATOM 776 C C . TYR A 1 94 ? 13.714 4.228 -15.832 1.00 96.94 94 TYR A C 1
ATOM 778 O O . TYR A 1 94 ? 12.923 5.166 -15.844 1.00 96.94 94 TYR A O 1
ATOM 786 N N . ARG A 1 95 ? 13.715 3.239 -16.723 1.00 97.88 95 ARG A N 1
ATOM 787 C CA . ARG A 1 95 ? 12.788 3.094 -17.850 1.00 97.88 95 ARG A CA 1
ATOM 788 C C . ARG A 1 95 ? 12.182 1.697 -17.847 1.00 97.88 95 ARG A C 1
ATOM 790 O O . ARG A 1 95 ? 12.877 0.739 -17.502 1.00 97.88 95 ARG A O 1
ATOM 797 N N . ILE A 1 96 ? 10.913 1.560 -18.229 1.00 98.50 96 ILE A N 1
ATOM 798 C CA . ILE A 1 96 ? 10.300 0.244 -18.463 1.00 98.50 96 ILE A CA 1
ATOM 799 C C . ILE A 1 96 ? 10.773 -0.351 -19.799 1.00 98.50 96 ILE A C 1
ATOM 801 O O . ILE A 1 96 ? 10.863 0.356 -20.799 1.00 98.50 96 ILE A O 1
ATOM 805 N N . THR A 1 97 ? 11.056 -1.652 -19.830 1.00 98.56 97 THR A N 1
ATOM 806 C CA . THR A 1 97 ? 11.384 -2.374 -21.073 1.00 98.56 97 THR A CA 1
ATOM 807 C C . THR A 1 97 ? 10.121 -2.930 -21.734 1.00 98.56 97 THR A C 1
ATOM 809 O O . THR A 1 97 ? 9.066 -2.997 -21.099 1.00 98.56 97 THR A O 1
ATOM 812 N N . ASP A 1 98 ? 10.223 -3.433 -22.966 1.00 98.50 98 ASP A N 1
ATOM 813 C CA . ASP A 1 98 ? 9.104 -4.117 -23.638 1.00 98.50 98 ASP A CA 1
ATOM 814 C C . ASP A 1 98 ? 8.597 -5.317 -22.831 1.00 98.50 98 ASP A C 1
ATOM 816 O O . ASP A 1 98 ? 7.398 -5.454 -22.593 1.00 98.50 98 ASP A O 1
ATOM 820 N N . LYS A 1 99 ? 9.523 -6.115 -22.283 1.00 98.44 99 LYS A N 1
ATOM 821 C CA . LYS A 1 99 ? 9.206 -7.211 -21.357 1.00 98.44 99 LYS A CA 1
ATOM 822 C C . LYS A 1 99 ? 8.452 -6.711 -20.119 1.00 98.44 99 LYS A C 1
ATOM 824 O O . LYS A 1 99 ? 7.572 -7.392 -19.596 1.00 98.44 99 LYS A O 1
ATOM 829 N N . GLY A 1 100 ? 8.811 -5.532 -19.609 1.00 98.31 100 GLY A N 1
ATOM 830 C CA . GLY A 1 100 ? 8.108 -4.890 -18.499 1.00 98.31 100 GLY A CA 1
ATOM 831 C C . GLY A 1 100 ? 6.678 -4.491 -18.856 1.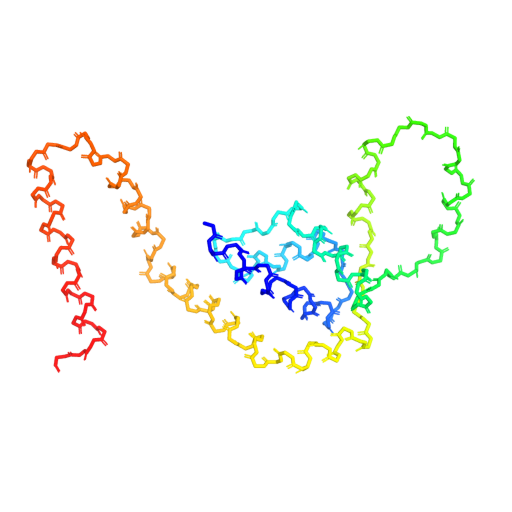00 98.31 100 GLY A C 1
ATOM 832 O O . GLY A 1 100 ? 5.769 -4.735 -18.059 1.00 98.31 100 GLY A O 1
ATOM 833 N N . ARG A 1 101 ? 6.468 -3.921 -20.050 1.00 98.56 101 ARG A N 1
ATOM 834 C CA . ARG A 1 101 ? 5.134 -3.550 -20.553 1.00 98.56 101 ARG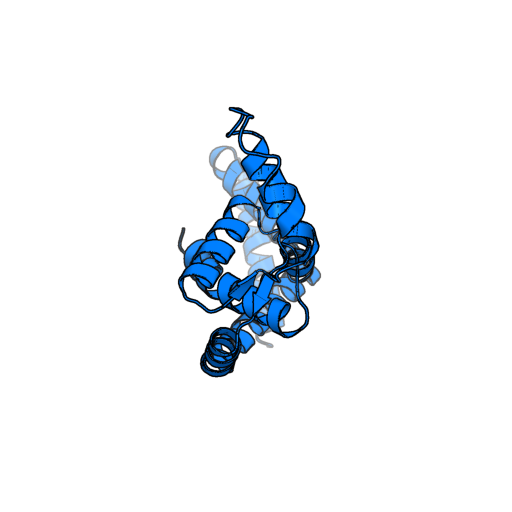 A CA 1
ATOM 835 C C . ARG A 1 101 ? 4.258 -4.778 -20.791 1.00 98.56 101 ARG A C 1
ATOM 837 O O . ARG A 1 101 ? 3.088 -4.770 -20.411 1.00 98.56 101 ARG A O 1
ATOM 844 N N . GLU A 1 102 ? 4.823 -5.849 -21.342 1.00 98.38 102 GLU A N 1
ATOM 845 C CA . GLU A 1 102 ? 4.133 -7.131 -21.515 1.00 98.38 102 GLU A CA 1
ATOM 846 C C . GLU A 1 102 ? 3.691 -7.707 -20.165 1.00 98.38 102 GLU A C 1
ATOM 848 O O . GLU A 1 102 ? 2.501 -7.953 -19.962 1.00 98.38 102 GLU A O 1
ATOM 853 N N . TYR A 1 103 ? 4.604 -7.781 -19.190 1.00 97.44 103 TYR A N 1
ATOM 854 C CA . TYR A 1 103 ? 4.270 -8.218 -17.832 1.00 97.44 103 TYR A CA 1
ATOM 855 C C . TYR A 1 103 ? 3.172 -7.354 -17.194 1.00 97.44 103 TYR A C 1
ATOM 857 O O . TYR A 1 103 ? 2.282 -7.872 -16.515 1.00 97.44 103 TYR A O 1
ATOM 865 N N . LEU A 1 104 ? 3.203 -6.033 -17.400 1.00 96.50 104 LEU A N 1
ATOM 866 C CA . LEU A 1 104 ? 2.169 -5.130 -16.894 1.00 96.50 104 LEU A CA 1
ATOM 867 C C . LEU A 1 104 ? 0.801 -5.435 -17.527 1.00 96.50 104 LEU A C 1
ATOM 869 O O . LEU A 1 104 ? -0.189 -5.539 -16.801 1.00 96.50 104 LEU A O 1
ATOM 873 N N . LYS A 1 105 ? 0.758 -5.648 -18.848 1.00 97.38 105 LYS A N 1
ATOM 874 C CA . LYS A 1 105 ? -0.455 -5.994 -19.607 1.00 97.38 105 LYS A CA 1
ATOM 875 C C . LYS A 1 105 ? -1.048 -7.334 -19.168 1.00 97.38 105 LYS A C 1
ATOM 877 O O . LYS A 1 105 ? -2.250 -7.417 -18.923 1.00 97.38 105 LYS A O 1
ATOM 882 N N . GLU A 1 106 ? -0.219 -8.362 -18.999 1.00 97.62 106 GLU A N 1
ATOM 883 C CA . GLU A 1 106 ? -0.640 -9.674 -18.480 1.00 97.62 106 GLU A CA 1
ATOM 884 C C . GLU A 1 106 ? -1.253 -9.581 -17.074 1.00 97.62 106 GLU A C 1
ATOM 886 O O . GLU A 1 106 ? -2.110 -10.381 -16.691 1.00 97.62 106 GLU A O 1
ATOM 891 N N . ASN A 1 107 ? -0.842 -8.573 -16.300 1.00 96.56 107 ASN A N 1
ATOM 892 C CA . ASN A 1 107 ? -1.291 -8.341 -14.934 1.00 96.56 107 ASN A CA 1
ATOM 893 C C . ASN A 1 107 ? -2.350 -7.225 -14.812 1.00 96.56 107 ASN A C 1
ATOM 895 O O . ASN A 1 107 ? -2.651 -6.821 -13.687 1.00 96.56 107 ASN A O 1
ATOM 899 N N . ASP A 1 108 ? -2.974 -6.768 -15.906 1.00 95.00 108 ASP A N 1
ATOM 900 C CA . ASP A 1 108 ? -3.950 -5.659 -15.903 1.00 95.00 108 ASP A CA 1
ATOM 901 C C . ASP A 1 108 ? -5.096 -5.870 -14.897 1.00 95.00 108 ASP A C 1
ATOM 903 O O . ASP A 1 108 ? -5.385 -5.004 -14.071 1.00 95.00 108 ASP A O 1
ATOM 907 N N . LYS A 1 109 ? -5.693 -7.071 -14.859 1.00 95.25 109 LYS A N 1
ATOM 908 C CA . LYS A 1 109 ? -6.754 -7.402 -13.884 1.00 95.25 109 LYS A CA 1
ATOM 909 C C . LYS A 1 109 ? -6.283 -7.252 -12.436 1.00 95.25 109 LYS A C 1
ATOM 911 O O . LYS A 1 109 ? -7.048 -6.848 -11.563 1.00 95.25 109 LYS A O 1
ATOM 916 N N . LYS A 1 110 ? -5.027 -7.607 -12.161 1.00 94.19 110 LYS A N 1
ATOM 917 C CA . LYS A 1 110 ? -4.430 -7.472 -10.831 1.00 94.19 110 LYS A CA 1
ATOM 918 C C . LYS A 1 110 ? -4.121 -6.010 -10.520 1.00 94.19 110 LYS A C 1
ATOM 920 O O . LYS A 1 110 ? -4.354 -5.593 -9.391 1.00 94.19 110 LYS A O 1
ATOM 925 N N . LEU A 1 111 ? -3.652 -5.242 -11.503 1.00 93.94 111 LEU A N 1
ATOM 926 C CA . LEU A 1 111 ? -3.422 -3.804 -11.379 1.00 93.94 111 LEU A CA 1
ATOM 927 C C . LEU A 1 111 ? -4.722 -3.047 -11.069 1.00 93.94 111 LEU A C 1
ATOM 929 O O . LEU A 1 111 ? -4.745 -2.259 -10.128 1.00 93.94 111 LEU A O 1
ATOM 933 N N . LYS A 1 112 ? -5.820 -3.354 -11.767 1.00 94.25 112 LYS A N 1
ATOM 934 C CA . LYS A 1 112 ? -7.152 -2.785 -11.488 1.00 94.25 112 LYS A CA 1
ATOM 935 C C . LYS A 1 112 ? -7.596 -3.027 -10.048 1.00 94.25 112 LYS A C 1
ATOM 937 O O . LYS A 1 112 ? -7.911 -2.078 -9.342 1.00 94.25 112 LYS A O 1
ATOM 942 N N . ARG A 1 113 ? -7.478 -4.268 -9.563 1.00 93.12 113 ARG A N 1
ATOM 943 C CA . ARG A 1 113 ? -7.775 -4.614 -8.159 1.00 93.12 113 ARG A CA 1
ATOM 944 C C . ARG A 1 113 ? -6.904 -3.861 -7.152 1.00 93.12 113 ARG A C 1
ATOM 946 O O . ARG A 1 113 ? -7.341 -3.606 -6.034 1.00 93.12 113 ARG A O 1
ATOM 953 N N . ILE A 1 114 ? -5.657 -3.543 -7.511 1.00 92.06 114 ILE A N 1
ATOM 954 C CA . ILE A 1 114 ? -4.782 -2.726 -6.662 1.00 92.06 114 ILE A CA 1
ATOM 955 C C . ILE A 1 114 ? -5.339 -1.304 -6.568 1.00 92.06 114 ILE A C 1
ATOM 957 O O . ILE A 1 114 ? -5.459 -0.802 -5.455 1.00 92.06 114 ILE A O 1
ATOM 961 N N . PHE A 1 115 ? -5.714 -0.685 -7.689 1.00 93.00 115 PHE A N 1
ATOM 962 C CA . PHE A 1 115 ? -6.301 0.659 -7.689 1.00 93.00 115 PHE A CA 1
ATOM 963 C C . PHE A 1 115 ? -7.661 0.716 -6.989 1.00 93.00 115 PHE A C 1
ATOM 965 O O . PHE A 1 115 ? -7.867 1.608 -6.177 1.00 93.00 115 PHE A O 1
ATOM 972 N N . GLU A 1 116 ? -8.539 -0.266 -7.202 1.00 92.81 116 GLU A N 1
ATOM 973 C CA . GLU A 1 116 ? -9.798 -0.395 -6.448 1.00 92.81 116 GLU A CA 1
ATOM 974 C C . GLU A 1 116 ? -9.534 -0.434 -4.937 1.00 92.81 116 GLU A C 1
ATOM 976 O O . GLU A 1 116 ? -10.166 0.276 -4.161 1.00 92.81 116 GLU A O 1
ATOM 981 N N . HIS A 1 117 ? -8.546 -1.221 -4.502 1.00 90.25 117 HIS A N 1
ATOM 982 C CA . HIS A 1 117 ? -8.196 -1.295 -3.088 1.00 90.25 117 HIS A CA 1
ATOM 983 C C . HIS A 1 117 ? -7.626 0.021 -2.542 1.00 90.25 117 HIS A C 1
ATOM 985 O O . HIS A 1 117 ? -7.935 0.386 -1.408 1.00 90.25 117 HIS A O 1
ATOM 991 N N . ILE A 1 118 ? -6.800 0.721 -3.326 1.00 89.62 118 ILE A N 1
ATOM 992 C CA . ILE A 1 118 ? -6.263 2.040 -2.968 1.00 89.62 118 ILE A CA 1
ATOM 993 C C . ILE A 1 118 ? -7.401 3.047 -2.800 1.00 89.62 118 ILE A C 1
ATOM 995 O O . ILE A 1 118 ? -7.463 3.709 -1.766 1.00 89.62 118 ILE A O 1
ATOM 999 N N . ASN A 1 119 ? -8.320 3.106 -3.764 1.00 91.56 119 ASN A N 1
ATOM 1000 C CA . ASN A 1 119 ? -9.465 4.011 -3.729 1.00 91.56 119 ASN A CA 1
ATOM 1001 C C . ASN A 1 119 ? -10.341 3.740 -2.505 1.00 91.56 119 ASN A C 1
ATOM 1003 O O . ASN A 1 119 ? -10.567 4.653 -1.722 1.00 91.56 119 ASN A O 1
ATOM 1007 N N . ASN A 1 120 ? -10.706 2.480 -2.251 1.00 90.75 120 ASN A N 1
ATOM 1008 C CA . ASN A 1 120 ? -11.511 2.117 -1.080 1.00 90.75 120 ASN A CA 1
ATOM 1009 C C . ASN A 1 120 ? -10.827 2.496 0.248 1.00 90.75 120 ASN A C 1
ATOM 1011 O O . ASN A 1 120 ? -11.491 2.863 1.215 1.00 90.75 120 ASN A O 1
ATOM 1015 N N . ILE A 1 121 ? -9.494 2.384 0.328 1.00 88.75 121 ILE A N 1
ATOM 1016 C CA . ILE A 1 121 ? -8.737 2.814 1.512 1.00 88.75 121 ILE A CA 1
ATOM 1017 C C . ILE A 1 121 ? -8.769 4.336 1.653 1.00 88.75 121 ILE A C 1
ATOM 1019 O O . ILE A 1 121 ? -8.924 4.831 2.770 1.00 88.75 121 ILE A O 1
ATOM 1023 N N . ASN A 1 122 ? -8.584 5.065 0.555 1.00 88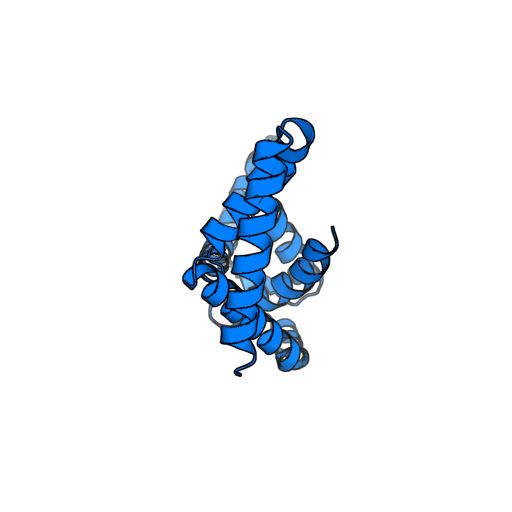.50 122 ASN A N 1
ATOM 1024 C CA . ASN A 1 122 ? -8.592 6.521 0.577 1.00 88.50 122 ASN A CA 1
ATOM 1025 C C . ASN A 1 122 ? -9.984 7.044 0.963 1.00 88.50 122 ASN A C 1
ATOM 1027 O O . ASN A 1 122 ? -10.086 7.809 1.916 1.00 88.50 122 ASN A O 1
ATOM 1031 N N . GLU A 1 123 ? -11.048 6.505 0.363 1.00 91.94 123 GLU A N 1
ATOM 1032 C CA . GLU A 1 123 ? -12.437 6.799 0.737 1.00 91.94 123 GLU A CA 1
ATOM 1033 C C . GLU A 1 123 ? -12.711 6.491 2.214 1.00 91.94 123 GLU A C 1
ATOM 1035 O O . GLU A 1 123 ? -13.293 7.306 2.924 1.00 91.94 123 GLU A O 1
ATOM 1040 N N . PHE A 1 124 ? -12.239 5.350 2.732 1.00 91.06 124 PHE A N 1
ATOM 1041 C CA . PHE A 1 124 ? -12.364 5.045 4.160 1.00 91.06 124 PHE A CA 1
ATOM 1042 C C . PHE A 1 124 ? -11.704 6.112 5.043 1.00 91.06 124 PHE A C 1
ATOM 1044 O O . PHE A 1 124 ? -12.244 6.473 6.092 1.00 91.06 124 PHE A O 1
ATOM 1051 N N . TYR A 1 125 ? -10.528 6.608 4.654 1.00 88.75 125 TYR A N 1
ATOM 1052 C CA . TYR A 1 125 ? -9.858 7.670 5.398 1.00 88.75 125 TYR A CA 1
ATOM 1053 C C . TYR A 1 125 ? -10.607 9.003 5.305 1.00 88.75 125 TYR A C 1
ATOM 1055 O O . TYR A 1 125 ? -10.723 9.669 6.338 1.00 88.75 125 TYR A O 1
ATOM 1063 N N . ASP A 1 126 ? -11.165 9.337 4.142 1.00 90.44 126 ASP A N 1
ATOM 1064 C CA . ASP A 1 126 ? -11.977 10.542 3.927 1.00 90.44 126 ASP A CA 1
ATOM 1065 C C . ASP A 1 126 ? -13.285 10.511 4.733 1.00 90.44 126 ASP A C 1
ATOM 1067 O O . ASP A 1 126 ? -13.708 11.531 5.274 1.00 90.44 126 ASP A O 1
ATOM 1071 N N . LEU A 1 127 ? -13.870 9.326 4.939 1.00 93.12 127 LEU A N 1
ATOM 1072 C CA . LEU A 1 127 ? -15.023 9.103 5.826 1.00 93.12 127 LEU A CA 1
ATOM 1073 C C . LEU A 1 127 ? -14.694 9.240 7.331 1.00 93.12 127 LEU A C 1
ATOM 1075 O O . LEU A 1 127 ? -15.531 8.945 8.183 1.00 93.12 127 LEU A O 1
ATOM 1079 N N . GLY A 1 128 ? -13.474 9.650 7.694 1.00 92.31 128 GLY A N 1
ATOM 1080 C CA . GLY A 1 128 ? -13.033 9.779 9.088 1.00 92.31 128 GLY A CA 1
ATOM 1081 C C . GLY A 1 128 ? -12.410 8.505 9.669 1.00 92.31 128 GLY A C 1
ATOM 1082 O O . GLY A 1 128 ? -12.114 8.437 10.869 1.00 92.31 128 GLY A O 1
ATOM 1083 N N . GLY A 1 129 ? -12.134 7.500 8.834 1.00 91.88 129 GLY A N 1
ATOM 1084 C CA . GLY A 1 129 ? -11.513 6.242 9.246 1.00 91.88 129 GLY A CA 1
ATOM 1085 C C . GLY A 1 129 ? -10.132 6.405 9.893 1.00 91.88 129 GLY A C 1
ATOM 1086 O O . GLY A 1 129 ? -9.721 5.556 10.690 1.00 91.88 129 GLY A O 1
ATOM 1087 N N . LYS A 1 130 ? -9.425 7.513 9.615 1.00 88.31 130 LYS A N 1
ATOM 1088 C CA . LYS A 1 130 ? -8.135 7.835 10.251 1.00 88.31 130 LYS A CA 1
ATOM 1089 C C . LYS A 1 130 ? -8.302 8.023 11.758 1.00 88.31 130 LYS A C 1
ATOM 1091 O O . LYS A 1 130 ? -7.671 7.307 12.533 1.00 88.31 130 LYS A O 1
ATOM 1096 N N . SER A 1 131 ? -9.200 8.923 12.148 1.00 92.00 131 SER A N 1
ATOM 1097 C CA . SER A 1 131 ? -9.502 9.229 13.547 1.00 92.00 131 SER A CA 1
ATOM 1098 C C . SER A 1 131 ? -10.046 8.001 14.274 1.00 92.00 131 SER A C 1
ATOM 1100 O O . SER A 1 131 ? -9.649 7.716 15.404 1.00 92.00 131 SER A O 1
ATOM 1102 N N . LEU A 1 132 ? -10.889 7.207 13.600 1.00 93.75 132 LEU A N 1
ATOM 1103 C CA . LEU A 1 132 ? -11.399 5.953 14.155 1.00 93.75 132 LEU A CA 1
ATOM 1104 C C . LEU A 1 132 ? -10.264 4.962 14.463 1.00 93.75 132 LEU A C 1
ATOM 1106 O O . LEU A 1 132 ? -10.208 4.397 15.556 1.00 93.75 132 LEU A O 1
ATOM 1110 N N . LYS A 1 133 ? -9.326 4.767 13.530 1.00 91.00 133 LYS A N 1
ATOM 1111 C CA . LYS A 1 133 ? -8.160 3.892 13.724 1.00 91.00 133 LYS A CA 1
ATOM 1112 C C . LYS A 1 133 ? -7.266 4.369 14.872 1.00 91.00 133 LYS A C 1
ATOM 1114 O O . LYS A 1 133 ? -6.779 3.540 15.644 1.00 91.00 133 LYS A O 1
ATOM 1119 N N . GLU A 1 134 ? -7.029 5.674 14.977 1.00 93.19 134 GLU A N 1
ATOM 1120 C CA . GLU A 1 134 ? -6.235 6.274 16.057 1.00 93.19 134 GLU A CA 1
ATOM 1121 C C . GLU A 1 134 ? -6.889 6.030 17.421 1.00 93.19 134 GLU A C 1
ATOM 1123 O O . GLU A 1 134 ? -6.233 5.501 18.322 1.00 93.19 134 GLU A O 1
ATOM 1128 N N . ALA A 1 135 ? -8.197 6.276 17.539 1.00 95.38 135 ALA A N 1
ATOM 1129 C CA . ALA A 1 135 ? -8.958 5.998 18.755 1.00 95.38 135 ALA A CA 1
ATOM 1130 C C . ALA A 1 135 ? -8.887 4.514 19.153 1.00 95.38 135 ALA A C 1
ATOM 1132 O O . ALA A 1 135 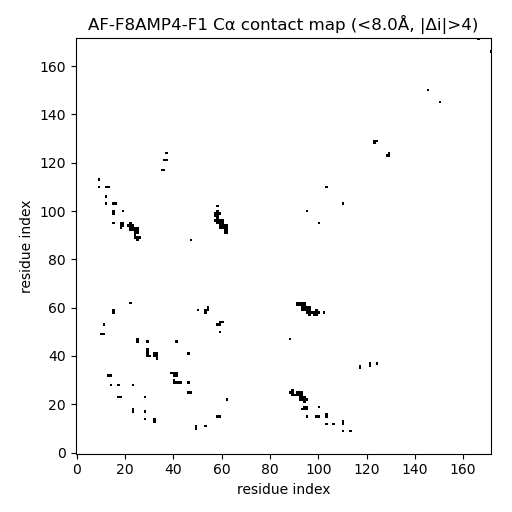? -8.569 4.191 20.297 1.00 95.38 135 ALA A O 1
ATOM 1133 N N . MET A 1 136 ? -9.103 3.594 18.207 1.00 94.88 136 MET A N 1
ATOM 1134 C CA . MET A 1 136 ? -9.005 2.153 18.486 1.00 94.88 136 MET A CA 1
ATOM 1135 C C . MET A 1 136 ? -7.589 1.732 18.895 1.00 94.88 136 MET A C 1
ATOM 1137 O O . MET A 1 136 ? -7.424 0.872 19.759 1.00 94.88 136 MET A O 1
ATOM 1141 N N . THR A 1 137 ? -6.559 2.353 18.313 1.00 95.06 137 THR A N 1
ATOM 1142 C CA . THR A 1 137 ? -5.160 2.097 18.684 1.00 95.06 137 THR A CA 1
ATOM 1143 C C . THR A 1 137 ? -4.889 2.500 20.132 1.00 95.06 137 THR A C 1
ATOM 1145 O O . THR A 1 137 ? -4.212 1.760 20.845 1.00 95.06 137 THR A O 1
ATOM 1148 N N . ILE A 1 138 ? -5.420 3.645 20.575 1.00 95.88 138 ILE A N 1
ATOM 1149 C CA . ILE A 1 138 ? -5.313 4.098 21.969 1.00 95.88 138 ILE A CA 1
ATOM 1150 C C . ILE A 1 138 ? -6.032 3.116 22.891 1.00 95.88 138 ILE A C 1
ATOM 1152 O O . ILE A 1 138 ? -5.434 2.655 23.858 1.00 95.88 138 ILE A O 1
ATOM 1156 N N . VAL A 1 139 ? -7.267 2.725 22.554 1.00 95.69 139 VAL A N 1
ATOM 1157 C CA . VAL A 1 139 ? -8.030 1.771 23.371 1.00 95.69 139 VAL A CA 1
ATOM 1158 C C . VAL A 1 139 ? -7.243 0.481 23.581 1.00 95.69 139 VAL A C 1
ATOM 1160 O O . VAL A 1 139 ? -7.059 0.079 24.722 1.00 95.69 139 VAL A O 1
ATOM 1163 N N . ILE A 1 140 ? -6.729 -0.140 22.514 1.00 95.50 140 ILE A N 1
ATOM 1164 C CA . ILE A 1 140 ? -5.979 -1.404 22.616 1.00 95.50 140 ILE A CA 1
ATOM 1165 C C . ILE A 1 140 ? -4.757 -1.267 23.531 1.00 95.50 140 ILE A C 1
ATOM 1167 O O . ILE A 1 140 ? -4.489 -2.171 24.320 1.00 95.50 140 ILE A O 1
ATOM 1171 N N . LYS A 1 141 ? -4.022 -0.153 23.430 1.00 96.62 141 LYS A N 1
ATOM 1172 C CA . LYS A 1 141 ? -2.846 0.108 24.273 1.00 96.62 141 LYS A CA 1
ATOM 1173 C C . LYS A 1 141 ? -3.218 0.283 25.744 1.00 96.62 141 LYS A C 1
ATOM 1175 O O . LYS A 1 141 ? -2.498 -0.217 26.599 1.00 96.62 141 LYS A O 1
ATOM 1180 N N . GLU A 1 142 ? -4.342 0.939 26.018 1.00 97.06 142 GLU A N 1
ATOM 1181 C CA . GLU A 1 142 ? -4.771 1.259 27.380 1.00 97.06 142 GLU A CA 1
ATOM 1182 C C . GLU A 1 142 ? -5.616 0.171 28.046 1.00 97.06 142 GLU A C 1
ATOM 1184 O O . GLU A 1 142 ? -5.824 0.261 29.251 1.00 97.06 142 GLU A O 1
ATOM 1189 N N . ILE A 1 143 ? -6.063 -0.874 27.328 1.00 95.31 143 ILE A N 1
ATOM 1190 C CA . ILE A 1 143 ? -6.879 -1.980 27.881 1.00 95.31 143 ILE A CA 1
ATOM 1191 C C . ILE A 1 143 ? -6.419 -2.450 29.278 1.00 95.31 143 ILE A C 1
ATOM 1193 O O . ILE A 1 143 ? -7.288 -2.578 30.146 1.00 95.31 143 ILE A O 1
ATOM 1197 N N . PRO A 1 144 ? -5.115 -2.696 29.535 1.00 96.88 144 PRO A N 1
ATOM 1198 C CA . PRO A 1 144 ? -4.644 -3.156 30.845 1.00 96.88 144 PRO A CA 1
ATOM 1199 C C . PRO A 1 144 ? -4.857 -2.147 31.984 1.00 96.88 144 PRO A C 1
ATOM 1201 O O . PRO A 1 144 ? -4.965 -2.553 33.137 1.00 96.88 144 PRO A O 1
ATOM 1204 N N . ASN A 1 145 ? -4.944 -0.854 31.663 1.00 97.69 145 ASN A N 1
ATOM 1205 C CA . ASN A 1 145 ? -5.022 0.257 32.614 1.00 97.69 145 ASN A CA 1
ATOM 1206 C C . ASN A 1 145 ? -6.454 0.780 32.817 1.00 97.69 145 ASN A C 1
ATOM 1208 O O . ASN A 1 145 ? -6.678 1.671 33.638 1.00 97.69 145 ASN A O 1
ATOM 1212 N N . LEU A 1 146 ? -7.436 0.274 32.063 1.00 97.31 146 LEU A N 1
ATOM 1213 C CA . LEU A 1 146 ? -8.811 0.763 32.139 1.00 97.31 146 LEU A CA 1
ATOM 1214 C C . LEU A 1 146 ? -9.509 0.308 33.424 1.00 97.31 146 LEU A C 1
ATOM 1216 O O . LEU A 1 146 ? -9.554 -0.882 33.743 1.00 97.31 146 LEU A O 1
ATOM 1220 N N . SER A 1 147 ? -10.174 1.249 34.092 1.00 98.25 147 SER A N 1
ATOM 1221 C CA . SER A 1 147 ? -11.148 0.939 35.142 1.00 98.25 147 SER A CA 1
ATOM 1222 C C . SER A 1 147 ? -12.373 0.208 34.578 1.00 98.25 147 SER A C 1
ATOM 1224 O O . SER A 1 147 ? -12.730 0.358 33.406 1.00 98.25 147 SER A O 1
ATOM 1226 N N . GLU A 1 148 ? -13.091 -0.530 35.428 1.00 97.75 148 GLU A N 1
ATOM 1227 C CA . GLU A 1 148 ? -14.342 -1.197 35.033 1.00 97.75 148 GLU A CA 1
ATOM 1228 C C . GLU A 1 148 ? -15.401 -0.215 34.508 1.00 97.75 148 GLU A C 1
ATOM 1230 O O . GLU A 1 148 ? -16.132 -0.527 33.564 1.00 97.75 148 GLU A O 1
ATOM 1235 N N . LYS A 1 149 ? -15.438 1.013 35.048 1.00 98.06 149 LYS A N 1
ATOM 1236 C CA . LYS A 1 149 ? -16.304 2.084 34.537 1.00 98.06 149 LYS A CA 1
ATOM 1237 C C . LYS A 1 149 ? -15.956 2.435 33.086 1.00 98.06 149 LYS A C 1
ATOM 1239 O O . LYS A 1 149 ? -16.841 2.413 32.233 1.00 98.06 149 LYS A O 1
ATOM 1244 N N . GLN A 1 150 ? -14.678 2.682 32.791 1.00 97.75 150 GLN A N 1
ATOM 1245 C CA . GLN A 1 150 ? -14.220 3.004 31.432 1.00 97.75 150 GLN A CA 1
ATOM 1246 C C . GLN A 1 150 ? -14.472 1.851 30.453 1.00 97.75 150 GLN A C 1
ATOM 1248 O O . GLN A 1 150 ? -14.917 2.084 29.331 1.00 97.75 150 GLN A O 1
ATOM 1253 N N . LYS A 1 151 ? -14.248 0.596 30.871 1.00 97.62 151 LYS A N 1
ATOM 1254 C CA . LYS A 1 151 ? -14.555 -0.582 30.040 1.00 97.62 151 LYS A CA 1
ATOM 1255 C C . LYS A 1 151 ? -16.040 -0.652 29.684 1.00 97.62 151 LYS A C 1
ATOM 1257 O O . LYS A 1 151 ? -16.380 -0.925 28.532 1.00 97.62 151 LYS A O 1
ATOM 1262 N N . LYS A 1 152 ? -16.927 -0.387 30.651 1.00 97.88 152 LYS A N 1
ATOM 1263 C CA . LYS A 1 152 ? -18.380 -0.375 30.429 1.00 97.88 152 LYS A CA 1
ATOM 1264 C C . LYS A 1 152 ? -18.794 0.732 29.456 1.00 97.88 152 LYS A C 1
ATOM 1266 O O . LYS A 1 152 ? -19.558 0.456 28.535 1.00 97.88 152 LYS A O 1
ATOM 1271 N N . GLU A 1 153 ? -18.265 1.943 29.619 1.00 97.81 153 GLU A N 1
ATOM 1272 C CA . GLU A 1 153 ? -18.532 3.073 28.715 1.00 97.81 153 GLU A CA 1
ATOM 1273 C C . GLU A 1 153 ? -18.046 2.790 27.285 1.00 97.81 153 GLU A C 1
ATOM 1275 O O . GLU A 1 153 ? -18.816 2.934 26.332 1.00 97.81 153 GLU A O 1
ATOM 1280 N N . LEU A 1 154 ? -16.814 2.291 27.125 1.00 97.50 154 LEU A N 1
ATOM 1281 C CA . LEU A 1 154 ? -16.269 1.911 25.817 1.00 97.50 154 LEU A CA 1
ATOM 1282 C C . LEU A 1 154 ? -17.100 0.814 25.149 1.00 97.50 154 LEU A C 1
ATOM 1284 O O . LEU A 1 154 ? -17.391 0.914 23.957 1.00 97.50 154 LEU A O 1
ATOM 1288 N N . LYS A 1 155 ? -17.532 -0.205 25.903 1.00 97.38 155 LYS A N 1
ATOM 1289 C CA . LYS A 1 155 ? -18.407 -1.263 25.381 1.00 97.38 155 LYS A CA 1
ATOM 1290 C C . LYS A 1 155 ? -19.700 -0.686 24.805 1.00 97.38 155 LYS A C 1
ATOM 1292 O O . LYS A 1 155 ? -20.089 -1.086 23.705 1.00 97.38 155 LYS A O 1
ATOM 1297 N N . THR A 1 156 ? -20.351 0.234 25.517 1.00 97.81 156 THR A N 1
ATOM 1298 C CA . THR A 1 156 ? -21.579 0.891 25.046 1.00 97.81 156 THR A CA 1
ATOM 1299 C C . THR A 1 156 ? -21.318 1.648 23.748 1.00 97.81 156 THR A C 1
ATOM 1301 O O . THR A 1 156 ? -21.932 1.332 22.728 1.00 97.81 156 THR A O 1
ATOM 1304 N N . VAL A 1 157 ? -20.339 2.558 23.747 1.00 97.12 157 VAL A N 1
ATOM 1305 C CA . VAL A 1 157 ? -20.014 3.390 22.576 1.00 97.12 157 VAL A CA 1
ATOM 1306 C C . VAL A 1 157 ? -19.660 2.536 21.358 1.00 97.12 157 VAL A C 1
ATOM 1308 O O . VAL A 1 157 ? -20.163 2.783 20.261 1.00 97.12 157 VAL A O 1
ATOM 1311 N N . MET A 1 158 ? -18.832 1.504 21.532 1.00 95.75 158 MET A N 1
ATOM 1312 C CA . MET A 1 158 ? -18.443 0.607 20.440 1.00 95.75 158 MET A CA 1
ATOM 1313 C C . MET A 1 158 ? -19.634 -0.175 19.882 1.00 95.75 158 MET A C 1
ATOM 1315 O O . MET A 1 158 ? -19.770 -0.300 18.663 1.00 95.75 158 MET A O 1
ATOM 1319 N N . THR A 1 159 ? -20.508 -0.685 20.752 1.00 96.62 159 THR A N 1
ATOM 1320 C CA . THR A 1 159 ? -21.678 -1.475 20.339 1.00 96.62 159 THR A CA 1
ATOM 1321 C C . THR A 1 159 ? -22.677 -0.612 19.573 1.00 96.62 159 THR A C 1
ATOM 1323 O O . THR A 1 159 ? -23.134 -1.002 18.498 1.00 96.62 159 THR A O 1
ATOM 1326 N N . GLU A 1 160 ? -22.974 0.583 20.082 1.00 97.38 160 GLU A N 1
ATOM 1327 C CA . GLU A 1 160 ? -23.880 1.527 19.426 1.00 97.38 160 GLU A CA 1
ATOM 1328 C C . GLU A 1 160 ? -23.327 2.016 18.088 1.00 97.38 160 GLU A C 1
ATOM 1330 O O . GLU A 1 160 ? -24.046 2.021 17.088 1.00 97.38 160 GLU A O 1
ATOM 1335 N N . SER A 1 161 ? -22.040 2.369 18.044 1.00 95.25 161 SER A N 1
ATOM 1336 C CA . SER A 1 161 ? -21.379 2.803 16.808 1.00 95.25 161 SER A CA 1
ATOM 1337 C C . SER A 1 161 ? -21.393 1.692 15.759 1.00 95.25 161 SER A C 1
ATOM 1339 O O . SER A 1 161 ? -21.753 1.933 14.610 1.00 95.25 161 SER A O 1
ATOM 1341 N N . SER A 1 162 ? -21.082 0.453 16.159 1.00 95.06 162 SER A N 1
ATOM 1342 C CA . SER A 1 162 ? -21.136 -0.718 15.276 1.00 95.06 162 SER A CA 1
ATOM 1343 C C . SER A 1 162 ? -22.539 -0.940 14.710 1.00 95.06 162 SER A C 1
ATOM 1345 O O . SER A 1 162 ? -22.688 -1.156 13.507 1.00 95.06 162 SER A O 1
ATOM 1347 N N . LYS A 1 163 ? -23.578 -0.836 15.552 1.00 95.75 163 LYS A N 1
ATOM 1348 C CA . LYS A 1 163 ? -24.973 -0.959 15.112 1.00 95.75 163 LYS A CA 1
ATOM 1349 C C . LYS A 1 163 ? -25.328 0.121 14.088 1.00 95.75 163 LYS A C 1
ATOM 1351 O O . LYS A 1 163 ? -25.835 -0.217 13.025 1.00 95.75 163 LYS A O 1
ATOM 1356 N N . LYS A 1 164 ? -25.008 1.387 14.372 1.00 96.06 164 LYS A N 1
ATOM 1357 C CA . LYS A 1 164 ? -25.270 2.513 13.459 1.00 96.06 164 LYS A CA 1
ATOM 1358 C C . LYS A 1 164 ? -24.569 2.335 12.112 1.00 96.06 164 LYS A C 1
ATOM 1360 O O . LYS A 1 164 ? -25.207 2.494 11.080 1.00 96.06 164 LYS A O 1
ATOM 1365 N N . ILE A 1 165 ? -23.293 1.942 12.111 1.00 94.56 165 ILE A N 1
ATOM 1366 C CA . ILE A 1 165 ? -22.544 1.675 10.872 1.00 94.56 165 ILE A CA 1
ATOM 1367 C C . ILE A 1 165 ? -23.226 0.573 10.054 1.00 94.56 165 ILE A C 1
ATOM 1369 O O . ILE A 1 165 ? -23.404 0.729 8.850 1.00 94.56 165 ILE A O 1
ATOM 1373 N N . LYS A 1 166 ? -23.642 -0.527 10.693 1.00 94.12 166 LYS A N 1
ATOM 1374 C CA . LYS A 1 166 ? -24.343 -1.617 9.996 1.00 94.12 166 LYS A CA 1
ATOM 1375 C C . LYS A 1 166 ? -25.672 -1.163 9.398 1.00 94.12 166 LYS A C 1
ATOM 1377 O O . LYS A 1 166 ? -25.945 -1.532 8.266 1.00 94.12 166 LYS A O 1
ATOM 1382 N N . MET A 1 167 ? -26.449 -0.355 10.120 1.00 95.31 167 MET A N 1
ATOM 1383 C CA . MET A 1 167 ? -27.708 0.201 9.605 1.00 95.31 167 MET A CA 1
ATOM 1384 C C . MET A 1 167 ? -27.473 1.080 8.370 1.00 95.31 167 MET A C 1
ATOM 1386 O O . MET A 1 167 ? -28.170 0.934 7.376 1.00 95.31 167 MET A O 1
ATOM 1390 N N . ILE A 1 168 ? -26.439 1.931 8.390 1.00 94.50 168 ILE A N 1
ATOM 1391 C CA . ILE A 1 168 ? -26.075 2.765 7.231 1.00 94.50 168 ILE A CA 1
ATOM 1392 C C . ILE A 1 168 ? -25.702 1.902 6.014 1.00 94.50 168 ILE A C 1
ATOM 1394 O O . ILE A 1 168 ? -26.051 2.247 4.890 1.00 94.50 168 ILE A O 1
ATOM 1398 N N . LEU A 1 169 ? -24.976 0.799 6.225 1.00 91.06 169 LEU A N 1
ATOM 1399 C CA . LEU A 1 169 ? -24.446 -0.024 5.132 1.00 91.06 169 LEU A CA 1
ATOM 1400 C C . LEU A 1 169 ? -25.444 -1.028 4.553 1.00 91.06 169 LEU A C 1
ATOM 1402 O O . LEU A 1 169 ? -25.336 -1.363 3.377 1.00 91.06 169 LEU A O 1
ATOM 1406 N N . LEU A 1 170 ? -26.340 -1.570 5.375 1.00 91.38 170 LEU A N 1
ATOM 1407 C CA . LEU A 1 170 ? -27.216 -2.671 4.970 1.00 91.38 170 LEU A CA 1
ATOM 1408 C C . LEU A 1 170 ? -28.611 -2.204 4.544 1.00 91.38 170 LEU A C 1
ATOM 1410 O O . LEU A 1 170 ? -29.323 -2.992 3.929 1.00 91.38 170 LEU A O 1
ATOM 1414 N N . GLY A 1 171 ? -28.971 -0.943 4.819 1.00 74.44 171 GLY A N 1
ATOM 1415 C CA . GLY A 1 171 ? -30.365 -0.504 4.758 1.00 74.44 171 GLY A CA 1
ATOM 1416 C C . GLY A 1 171 ? -31.209 -1.208 5.828 1.00 74.44 171 GLY A C 1
ATOM 1417 O O . GLY A 1 171 ? -30.786 -2.221 6.388 1.00 74.44 171 GLY A O 1
ATOM 1418 N N . ASP A 1 172 ? -32.369 -0.642 6.158 1.00 58.44 172 ASP A N 1
ATOM 1419 C CA . ASP A 1 172 ? -33.367 -1.342 6.982 1.00 58.44 172 ASP A CA 1
ATOM 1420 C C . ASP A 1 172 ? -34.006 -2.511 6.211 1.00 58.44 172 ASP A C 1
ATOM 1422 O O . ASP A 1 172 ? -34.305 -2.334 5.004 1.00 58.44 172 ASP A O 1
#

Foldseek 3Di:
DVVVVLVLVQLLLLLLVVLVVDWDALVRSQVVVVVLAPPDGDDPVSRVVSVVVCVVVVQKDWDDDPVVVVVVVVPPDDPPPPVVVVVVRRPTTMHGDPVNVVVSVVCVVVNVVSSVVSVVNVVCVVVVVVVVVVVVVVCVVCVVVDDPVRVVVCVVVVVVVVVVVCCVPPPD

InterPro domains:
  IPR005149 Transcription regulator PadR, N-terminal [PF03551] (15-72)
  IPR036388 Winged helix-like DNA-binding domain superfamily [G3DSA:1.10.10.10] (2-125)
  IPR036390 Winged helix DNA-binding domain superfamily [SSF46785] (4-116)

Organism: Methanothermococcus okinawensis (strain DSM 14208 / JCM 11175 / IH1) (NCBI:txid647113)